Protein AF-A0A2T8FA43-F1 (afdb_monomer_lite)

Organism: NCBI:txid2138300

Structure (mmCIF, N/CA/C/O backbone):
data_AF-A0A2T8FA43-F1
#
_entry.id   AF-A0A2T8FA43-F1
#
loop_
_atom_site.group_PDB
_atom_site.id
_atom_site.type_symbol
_atom_site.label_atom_id
_atom_site.label_alt_id
_atom_site.label_comp_id
_atom_site.label_asym_id
_atom_site.label_entity_id
_atom_site.label_seq_id
_atom_site.pdbx_PDB_ins_code
_atom_site.Cartn_x
_atom_site.Cartn_y
_atom_site.Cartn_z
_atom_site.occupancy
_atom_site.B_iso_or_equiv
_atom_site.auth_seq_id
_atom_site.auth_comp_id
_atom_site.auth_asym_id
_atom_site.auth_atom_id
_atom_site.pdbx_PDB_model_num
ATOM 1 N N . MET A 1 1 ? 19.700 -7.674 61.963 1.00 45.62 1 MET A N 1
ATOM 2 C CA . MET A 1 1 ? 19.669 -7.878 60.499 1.00 45.62 1 MET A CA 1
ATOM 3 C C . MET A 1 1 ? 18.207 -8.022 60.107 1.00 45.62 1 MET A C 1
ATOM 5 O O . MET A 1 1 ? 17.588 -8.995 60.511 1.00 45.62 1 MET A O 1
ATOM 9 N N . GLN A 1 2 ? 17.619 -6.999 59.486 1.00 47.66 2 GLN A N 1
ATOM 10 C CA . GLN A 1 2 ? 16.177 -6.904 59.237 1.00 47.66 2 GLN A CA 1
ATOM 11 C C . GLN A 1 2 ? 15.943 -7.059 57.733 1.00 47.66 2 GLN A C 1
ATOM 13 O O . GLN A 1 2 ? 16.394 -6.229 56.949 1.00 47.66 2 GLN A O 1
ATOM 18 N N . THR A 1 3 ? 15.320 -8.161 57.319 1.00 49.88 3 THR A N 1
ATOM 19 C CA . THR A 1 3 ? 14.997 -8.428 55.915 1.00 49.88 3 THR A CA 1
ATOM 20 C C . THR A 1 3 ? 13.742 -7.647 55.538 1.00 49.88 3 THR A C 1
ATOM 22 O O . THR A 1 3 ? 12.633 -7.958 55.971 1.00 49.88 3 THR A O 1
ATOM 25 N N . ALA A 1 4 ? 13.932 -6.582 54.759 1.00 51.31 4 ALA A N 1
ATOM 26 C CA . ALA A 1 4 ? 12.847 -5.822 54.159 1.00 51.31 4 ALA A CA 1
ATOM 27 C C . ALA A 1 4 ? 12.039 -6.735 53.221 1.00 51.31 4 ALA A C 1
ATOM 29 O O . ALA A 1 4 ? 12.595 -7.368 52.322 1.00 51.31 4 ALA A O 1
ATOM 30 N N . ARG A 1 5 ? 10.727 -6.829 53.456 1.00 64.69 5 ARG A N 1
ATOM 31 C CA . ARG A 1 5 ? 9.788 -7.505 52.556 1.00 64.69 5 ARG A CA 1
ATOM 32 C C . ARG A 1 5 ? 9.584 -6.603 51.337 1.00 64.69 5 ARG A C 1
ATOM 34 O O . ARG A 1 5 ? 9.128 -5.477 51.496 1.00 64.69 5 ARG A O 1
ATOM 41 N N . HIS A 1 6 ? 9.956 -7.086 50.152 1.00 53.72 6 HIS A N 1
ATOM 42 C CA . HIS A 1 6 ? 9.645 -6.422 48.887 1.00 53.72 6 HIS A CA 1
ATOM 43 C C . HIS A 1 6 ? 8.134 -6.504 48.650 1.00 53.72 6 HIS A C 1
ATOM 45 O O . HIS A 1 6 ? 7.591 -7.585 48.420 1.00 53.72 6 HIS A O 1
ATOM 51 N N . ASP A 1 7 ? 7.470 -5.357 48.730 1.00 61.94 7 ASP A N 1
ATOM 52 C CA . ASP A 1 7 ? 6.115 -5.158 48.239 1.00 61.94 7 ASP A CA 1
ATOM 53 C C . ASP A 1 7 ? 6.162 -5.191 46.702 1.00 61.94 7 ASP A C 1
ATOM 55 O O . ASP A 1 7 ? 6.636 -4.257 46.057 1.00 61.94 7 ASP A O 1
ATOM 59 N N . ASN A 1 8 ? 5.769 -6.319 46.106 1.00 55.75 8 ASN A N 1
ATOM 60 C CA . ASN A 1 8 ? 5.695 -6.480 44.655 1.00 55.75 8 ASN A CA 1
ATOM 61 C C . ASN A 1 8 ? 4.342 -5.962 44.143 1.00 55.75 8 ASN A C 1
ATOM 63 O O . ASN A 1 8 ? 3.521 -6.723 43.624 1.00 55.75 8 ASN A O 1
ATOM 67 N N . SER A 1 9 ? 4.098 -4.662 44.309 1.00 55.09 9 SER A N 1
ATOM 68 C CA . SER A 1 9 ? 2.973 -3.973 43.680 1.00 55.09 9 SER A CA 1
ATOM 69 C C . SER A 1 9 ? 3.212 -3.894 42.170 1.00 55.09 9 SER A C 1
ATOM 71 O O . SER A 1 9 ? 3.837 -2.969 41.654 1.00 55.09 9 SER A O 1
ATOM 73 N N . THR A 1 10 ? 2.743 -4.913 41.447 1.00 58.34 10 THR A N 1
ATOM 74 C CA . THR A 1 10 ? 2.811 -4.973 39.982 1.00 58.34 10 THR A CA 1
ATOM 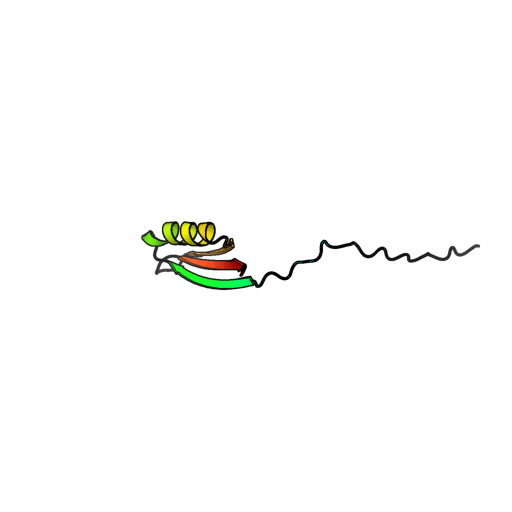75 C C . THR A 1 10 ? 1.745 -4.039 39.418 1.00 58.34 10 THR A C 1
ATOM 77 O O . THR A 1 10 ? 0.609 -4.442 39.180 1.00 58.34 10 THR A O 1
ATOM 80 N N . ALA A 1 11 ? 2.093 -2.765 39.245 1.00 60.53 11 ALA A N 1
ATOM 81 C CA . ALA A 1 11 ? 1.281 -1.836 38.475 1.00 60.53 11 ALA A CA 1
ATOM 82 C C . ALA A 1 11 ? 1.226 -2.347 37.028 1.00 60.53 11 ALA A C 1
ATOM 84 O O . ALA A 1 11 ? 2.201 -2.244 36.285 1.00 60.53 11 ALA A O 1
ATOM 85 N N . THR A 1 12 ? 0.103 -2.946 36.632 1.00 63.47 12 THR A N 1
ATOM 86 C CA . THR A 1 12 ? -0.158 -3.271 35.230 1.00 63.47 12 THR A CA 1
ATOM 87 C C . THR A 1 12 ? -0.136 -1.966 34.440 1.00 63.47 12 THR A C 1
ATOM 89 O O . THR A 1 12 ? -0.958 -1.090 34.730 1.00 63.47 12 THR A O 1
ATOM 92 N N . PRO A 1 13 ? 0.774 -1.788 33.467 1.00 58.84 13 PRO A N 1
ATOM 93 C CA . PRO A 1 13 ? 0.699 -0.636 32.591 1.00 58.84 13 PRO A CA 1
ATOM 94 C C . PRO A 1 13 ? -0.636 -0.727 31.858 1.00 58.84 13 PRO A C 1
ATOM 96 O O . PRO A 1 13 ? -0.919 -1.726 31.196 1.00 58.84 13 PRO A O 1
ATOM 99 N N . THR A 1 14 ? -1.471 0.299 32.003 1.00 57.12 14 THR A N 1
ATOM 100 C CA . THR A 1 14 ? -2.679 0.466 31.199 1.00 57.12 14 THR A CA 1
ATOM 101 C C . THR A 1 14 ? -2.231 0.684 29.757 1.00 57.12 14 THR A C 1
ATOM 103 O O . THR A 1 14 ? -2.074 1.816 29.305 1.00 57.12 14 THR A O 1
ATOM 106 N N . TYR A 1 15 ? -1.946 -0.407 29.042 1.00 56.59 15 TYR A N 1
ATOM 107 C CA . TYR A 1 15 ? -1.801 -0.379 27.595 1.00 56.59 15 TYR A CA 1
ATOM 108 C C . TYR A 1 15 ? -3.119 0.193 27.069 1.00 56.59 15 TYR A C 1
ATOM 110 O O .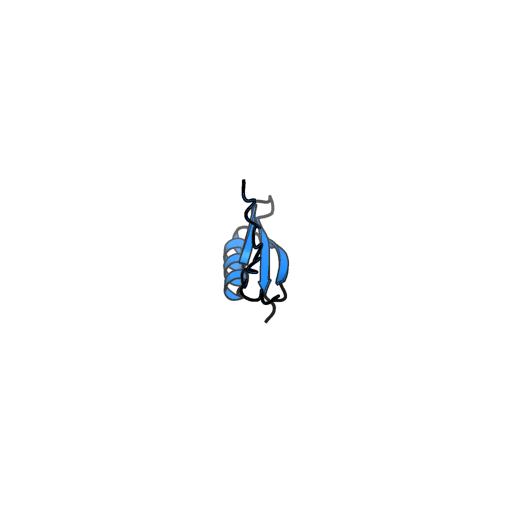 TYR A 1 15 ? -4.177 -0.317 27.461 1.00 56.59 15 TYR A O 1
ATOM 118 N N . PRO A 1 16 ? -3.108 1.267 26.259 1.00 57.16 16 PRO A N 1
ATOM 119 C CA . PRO A 1 16 ? -4.342 1.743 25.658 1.00 57.16 16 PRO A CA 1
ATOM 120 C C . PRO A 1 16 ? -4.966 0.543 24.959 1.00 57.16 16 PRO A C 1
ATOM 122 O O . PRO A 1 16 ? -4.272 -0.125 24.191 1.00 57.16 16 PRO A O 1
ATOM 125 N N . ALA A 1 17 ? -6.217 0.232 25.317 1.00 57.81 17 ALA A N 1
ATOM 126 C CA . ALA A 1 17 ? -6.944 -0.924 24.817 1.00 57.81 17 ALA A CA 1
ATOM 127 C C . ALA A 1 17 ? -6.674 -1.040 23.320 1.00 57.81 17 ALA A C 1
ATOM 129 O O . ALA A 1 17 ? -7.073 -0.163 22.545 1.00 57.81 17 ALA A O 1
ATOM 130 N N . HIS A 1 18 ? -5.900 -2.060 22.951 1.00 53.94 18 HIS A N 1
ATOM 131 C CA . HIS A 1 18 ? -5.586 -2.368 21.5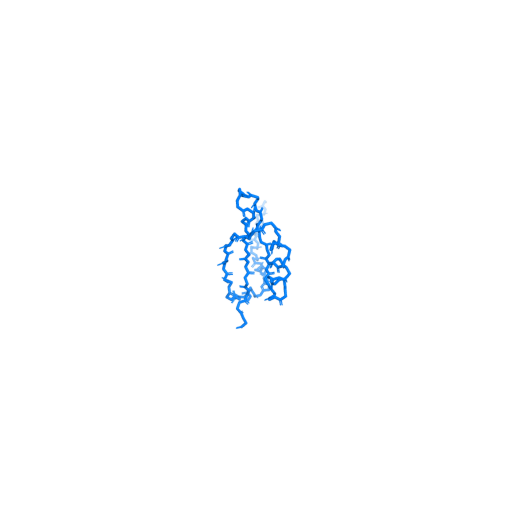74 1.00 53.94 18 HIS A CA 1
ATOM 132 C C . HIS A 1 18 ? -6.935 -2.670 20.941 1.00 53.94 18 HIS A C 1
ATOM 134 O O . HIS A 1 18 ? -7.479 -3.753 21.126 1.00 53.94 18 HIS A O 1
ATOM 140 N N . ARG A 1 19 ? -7.554 -1.665 20.310 1.00 58.84 19 ARG A N 1
ATOM 141 C CA . ARG A 1 19 ? -8.755 -1.890 19.520 1.00 58.84 19 ARG A CA 1
ATOM 142 C C . ARG A 1 19 ? -8.295 -2.835 18.430 1.00 58.84 19 ARG A C 1
ATOM 144 O O . ARG A 1 19 ? -7.585 -2.400 17.525 1.00 58.84 19 ARG A O 1
ATOM 151 N N . GLU A 1 20 ? -8.633 -4.108 18.580 1.00 60.81 20 GLU A N 1
ATOM 152 C CA . GLU A 1 20 ? -8.482 -5.138 17.566 1.00 60.81 20 GLU A CA 1
ATOM 153 C C . GLU A 1 20 ? -9.346 -4.699 16.384 1.00 60.81 20 GLU A C 1
ATOM 155 O O . GLU A 1 20 ? -10.524 -5.023 16.278 1.00 60.81 20 GLU A O 1
ATOM 160 N N . ARG A 1 21 ? -8.794 -3.811 15.555 1.00 68.44 21 ARG A N 1
ATOM 161 C CA . ARG A 1 21 ? -9.359 -3.515 14.248 1.00 68.44 21 ARG A CA 1
ATOM 162 C C . ARG A 1 21 ? -9.143 -4.765 13.419 1.00 68.44 21 ARG A C 1
ATOM 164 O O . ARG A 1 21 ? -8.073 -5.363 13.505 1.00 68.44 21 ARG A O 1
ATOM 171 N N . ASP A 1 22 ? -10.134 -5.145 12.631 1.00 80.31 22 ASP A N 1
ATOM 172 C CA . ASP A 1 22 ? -9.986 -6.273 11.724 1.00 80.31 22 ASP A CA 1
ATOM 173 C C . ASP A 1 22 ? -8.925 -5.901 10.676 1.00 80.31 22 ASP A C 1
ATOM 175 O O . ASP A 1 22 ? -9.119 -4.990 9.866 1.00 80.31 22 ASP A O 1
ATOM 179 N N . ILE A 1 23 ? -7.737 -6.502 10.773 1.00 86.25 23 ILE A N 1
ATOM 180 C CA . ILE A 1 23 ? -6.624 -6.215 9.868 1.00 86.25 23 ILE A CA 1
ATOM 181 C C . ILE A 1 23 ? -6.647 -7.258 8.759 1.00 86.25 23 ILE A C 1
ATOM 183 O O . ILE A 1 23 ? -6.334 -8.427 8.978 1.00 86.25 23 ILE A O 1
ATOM 187 N N . THR A 1 24 ? -6.941 -6.823 7.539 1.00 89.94 24 THR A N 1
ATOM 188 C CA . THR A 1 24 ? -6.822 -7.675 6.355 1.00 89.94 24 THR A CA 1
ATOM 189 C C . THR A 1 24 ? -5.438 -7.517 5.739 1.00 89.94 24 THR A C 1
ATOM 191 O O . THR A 1 24 ? -5.059 -6.420 5.330 1.00 89.94 24 THR A O 1
ATOM 194 N N . TRP A 1 25 ? -4.703 -8.622 5.625 1.00 93.19 25 TRP A N 1
ATOM 195 C CA . TRP A 1 25 ? -3.434 -8.687 4.901 1.00 93.19 25 TRP A CA 1
ATOM 196 C C . TRP A 1 25 ? -3.664 -8.981 3.422 1.00 93.19 25 TRP A C 1
ATOM 198 O O . TRP A 1 25 ? -4.445 -9.866 3.072 1.00 93.19 25 TRP A O 1
ATOM 208 N N . ARG A 1 26 ? -2.969 -8.252 2.547 1.00 93.81 26 ARG A N 1
ATOM 209 C CA . ARG A 1 26 ? -3.018 -8.446 1.096 1.00 93.81 26 ARG A CA 1
ATOM 210 C C . ARG A 1 26 ? -1.624 -8.384 0.493 1.00 93.81 26 ARG A C 1
ATOM 212 O O . ARG A 1 26 ? -0.792 -7.577 0.908 1.00 93.81 26 ARG A O 1
ATOM 219 N N . THR A 1 27 ? -1.405 -9.216 -0.518 1.00 95.38 27 THR A N 1
ATOM 220 C CA . THR A 1 27 ? -0.192 -9.219 -1.334 1.00 95.38 27 THR A CA 1
ATOM 221 C C . THR A 1 27 ? -0.594 -9.296 -2.797 1.00 95.38 27 THR A C 1
ATOM 223 O O . THR A 1 27 ? -1.356 -10.180 -3.180 1.00 95.38 27 THR A O 1
ATOM 226 N N . GLU A 1 28 ? -0.074 -8.388 -3.614 1.00 94.69 28 GLU A N 1
ATOM 227 C CA . GLU A 1 28 ? -0.318 -8.363 -5.055 1.00 94.69 28 GLU A CA 1
ATOM 228 C C . GLU A 1 28 ? 0.941 -7.944 -5.818 1.00 94.69 28 GLU A C 1
ATOM 230 O O . GLU A 1 28 ? 1.844 -7.321 -5.257 1.00 94.69 28 GLU A O 1
ATOM 235 N N . VAL A 1 29 ? 1.019 -8.322 -7.093 1.00 95.38 29 VAL A N 1
ATOM 236 C CA . VAL A 1 29 ? 2.087 -7.892 -8.000 1.00 95.38 29 VAL A CA 1
ATOM 237 C C . VAL A 1 29 ? 1.541 -6.760 -8.859 1.00 95.38 29 VAL A C 1
ATOM 239 O O . VAL A 1 29 ? 0.541 -6.942 -9.548 1.00 95.38 29 VAL A O 1
ATOM 242 N N . ALA A 1 30 ? 2.200 -5.606 -8.825 1.00 94.88 30 ALA A N 1
ATOM 243 C CA . ALA A 1 30 ? 1.931 -4.495 -9.727 1.00 94.88 30 ALA A CA 1
ATOM 244 C C . ALA A 1 30 ? 3.010 -4.410 -10.802 1.00 94.88 30 ALA A C 1
ATOM 246 O O . ALA A 1 30 ? 4.198 -4.461 -10.485 1.00 94.88 30 ALA A O 1
ATOM 247 N N . ALA A 1 31 ? 2.599 -4.202 -12.053 1.00 94.88 31 ALA A N 1
ATOM 248 C CA . ALA A 1 31 ? 3.514 -3.806 -13.118 1.00 94.88 31 ALA A CA 1
ATOM 249 C C . ALA A 1 31 ? 4.223 -2.486 -12.762 1.00 94.88 31 ALA A C 1
ATOM 251 O O . ALA A 1 31 ? 3.726 -1.699 -11.954 1.00 94.88 31 ALA A O 1
ATOM 252 N N . GLN A 1 32 ? 5.382 -2.227 -13.371 1.00 91.69 32 GLN A N 1
ATOM 253 C CA . GLN A 1 32 ? 6.184 -1.038 -13.066 1.00 91.69 32 GLN A CA 1
ATOM 254 C C . GLN A 1 32 ? 5.412 0.275 -13.283 1.00 91.69 32 GLN A C 1
ATOM 256 O O . GLN A 1 32 ? 5.440 1.137 -12.403 1.00 91.69 32 GLN A O 1
ATOM 261 N N . ASP A 1 33 ? 4.684 0.399 -14.394 1.00 93.62 33 ASP A N 1
ATOM 262 C CA . ASP A 1 33 ? 3.862 1.574 -14.711 1.00 93.62 33 ASP A CA 1
ATOM 263 C C . ASP A 1 33 ? 2.663 1.743 -13.759 1.00 93.62 33 ASP A C 1
ATOM 265 O O . ASP A 1 33 ? 2.291 2.861 -13.409 1.00 93.62 33 ASP A O 1
ATOM 269 N N . GLU A 1 34 ? 2.114 0.637 -13.250 1.00 93.62 34 GLU A N 1
ATOM 270 C CA . GLU A 1 34 ? 0.956 0.636 -12.346 1.00 93.62 34 GLU A CA 1
ATOM 271 C C . GLU A 1 34 ? 1.344 0.754 -10.865 1.00 93.62 34 GLU A C 1
ATOM 273 O O . GLU A 1 34 ? 0.492 0.993 -10.007 1.00 93.62 34 GLU A O 1
ATOM 278 N N . PHE A 1 35 ? 2.630 0.610 -10.534 1.00 93.44 35 PHE A N 1
ATOM 279 C CA . PHE A 1 35 ? 3.107 0.567 -9.153 1.00 93.44 35 PHE A CA 1
ATOM 280 C C . PHE A 1 35 ? 2.735 1.833 -8.374 1.00 93.44 35 PHE A C 1
ATOM 282 O O . PHE A 1 35 ? 2.212 1.747 -7.264 1.00 93.44 35 PHE A O 1
ATOM 289 N N . GLN A 1 36 ? 2.937 3.015 -8.963 1.00 94.81 36 GLN A N 1
ATOM 290 C CA . GLN A 1 36 ? 2.585 4.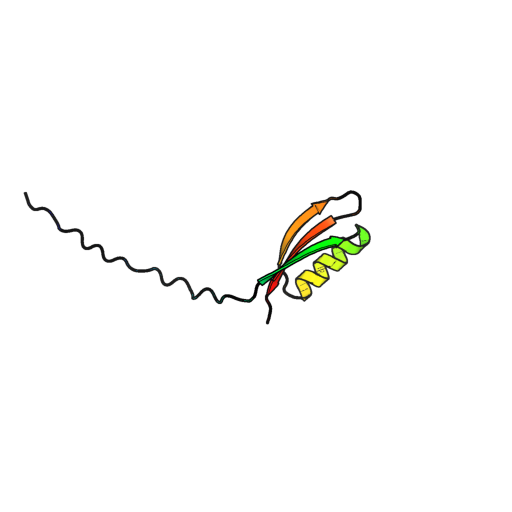284 -8.313 1.00 94.81 36 GLN A CA 1
ATOM 291 C C . GLN A 1 36 ? 1.070 4.425 -8.113 1.00 94.81 36 GLN A C 1
ATOM 293 O O . GLN A 1 36 ? 0.625 4.836 -7.038 1.00 94.81 36 GLN A O 1
ATOM 298 N N . SER A 1 37 ? 0.281 4.022 -9.112 1.00 96.12 37 SER A N 1
ATOM 299 C CA . SER A 1 37 ? -1.184 4.010 -9.050 1.00 96.12 37 SER A CA 1
ATOM 300 C C . SER A 1 37 ? -1.689 3.086 -7.941 1.00 96.12 37 SER A C 1
ATOM 302 O O . SER A 1 37 ? -2.570 3.467 -7.163 1.00 96.12 37 SER A O 1
ATOM 304 N N . LEU A 1 38 ? -1.086 1.902 -7.796 1.00 94.75 38 LEU A N 1
ATOM 305 C CA . LEU A 1 38 ? -1.411 0.968 -6.723 1.00 94.75 38 LEU A CA 1
ATOM 306 C C . LEU A 1 38 ? -1.083 1.553 -5.342 1.00 94.75 38 LEU A C 1
ATOM 308 O O . LEU A 1 38 ? -1.929 1.518 -4.446 1.00 94.75 38 LEU A O 1
ATOM 312 N N . LEU A 1 39 ? 0.112 2.124 -5.153 1.00 94.94 39 LEU A N 1
ATOM 313 C CA . LEU A 1 39 ? 0.496 2.726 -3.871 1.00 94.94 39 LEU A CA 1
ATOM 314 C C . LEU A 1 39 ? -0.456 3.855 -3.463 1.00 94.94 39 LEU A C 1
ATOM 316 O O . LEU A 1 39 ? -0.839 3.945 -2.293 1.00 94.94 39 LEU A O 1
ATOM 320 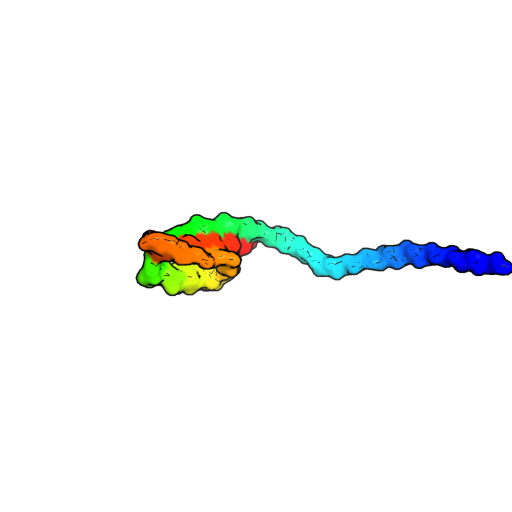N N . ALA A 1 40 ? -0.853 4.700 -4.417 1.00 95.75 40 ALA A N 1
ATOM 321 C CA . ALA A 1 40 ? -1.828 5.757 -4.182 1.00 95.75 40 ALA A CA 1
ATOM 322 C C . ALA A 1 40 ? -3.184 5.177 -3.757 1.00 95.75 40 ALA A C 1
ATOM 324 O O . ALA A 1 40 ? -3.736 5.600 -2.743 1.00 95.75 40 ALA A O 1
ATOM 325 N N . LYS A 1 41 ? -3.678 4.152 -4.462 1.00 94.94 41 LYS A N 1
ATOM 326 C CA . LYS A 1 41 ? -4.945 3.480 -4.146 1.00 94.94 41 LYS A CA 1
ATOM 327 C C . LYS A 1 41 ? -4.947 2.866 -2.745 1.00 94.94 41 LYS A C 1
ATOM 329 O O . LYS A 1 41 ? -5.910 3.057 -2.006 1.00 94.94 41 LYS A O 1
ATOM 334 N N . ILE A 1 42 ? -3.869 2.177 -2.361 1.00 94.31 42 ILE A N 1
ATOM 335 C CA . ILE A 1 42 ? -3.724 1.589 -1.021 1.00 94.31 42 ILE A CA 1
ATOM 336 C C . ILE A 1 42 ? -3.787 2.688 0.044 1.00 94.31 42 ILE A C 1
ATOM 338 O O . ILE A 1 42 ? -4.554 2.571 0.998 1.00 94.31 42 ILE A O 1
ATOM 342 N N . ARG A 1 43 ? -3.042 3.786 -0.139 1.00 92.50 43 ARG A N 1
ATOM 343 C CA . ARG A 1 43 ? -3.031 4.914 0.807 1.00 92.50 43 ARG A CA 1
ATOM 344 C C . ARG A 1 43 ? -4.387 5.610 0.901 1.00 92.50 43 ARG A C 1
ATOM 346 O O . ARG A 1 43 ? -4.832 5.904 2.006 1.00 92.50 43 ARG A O 1
ATOM 353 N N . SER A 1 44 ? -5.064 5.837 -0.225 1.00 93.38 44 SER A N 1
ATOM 354 C CA . SER A 1 44 ? -6.407 6.431 -0.253 1.00 93.38 44 SER A CA 1
ATOM 355 C C . SER A 1 44 ? -7.456 5.560 0.438 1.00 93.38 44 SER A C 1
ATOM 357 O O . SER A 1 44 ? -8.395 6.095 1.016 1.00 93.38 44 SER A O 1
ATOM 359 N N . ALA A 1 45 ? -7.282 4.237 0.433 1.00 89.69 45 ALA A N 1
ATOM 360 C CA . ALA A 1 45 ? -8.124 3.302 1.177 1.00 89.69 45 ALA A CA 1
ATOM 361 C C . ALA A 1 45 ? -7.753 3.190 2.673 1.00 89.69 45 ALA A C 1
ATOM 363 O O . ALA A 1 45 ? -8.318 2.361 3.381 1.00 89.69 45 ALA A O 1
ATOM 364 N N . GLY A 1 46 ? -6.788 3.979 3.162 1.00 90.31 46 GLY A N 1
ATOM 365 C CA . GLY A 1 46 ? -6.287 3.883 4.536 1.00 90.31 46 GLY A CA 1
ATOM 366 C C . GLY A 1 46 ? -5.438 2.634 4.795 1.00 90.31 46 GLY A C 1
ATOM 367 O O . GLY A 1 46 ? -5.258 2.239 5.947 1.00 90.31 46 GLY A O 1
ATOM 368 N N . GLY A 1 47 ? -4.937 1.993 3.739 1.00 92.31 47 GLY A N 1
ATOM 369 C CA . GLY A 1 47 ? -4.037 0.857 3.835 1.00 92.31 47 GLY A CA 1
ATOM 370 C C . GLY A 1 47 ? -2.593 1.272 4.118 1.00 92.31 47 GLY A C 1
ATOM 371 O O . GLY A 1 47 ? -2.113 2.312 3.661 1.00 92.31 47 GLY A O 1
ATOM 372 N N . THR A 1 48 ? -1.875 0.414 4.836 1.00 94.44 48 THR A N 1
ATOM 373 C CA . THR A 1 48 ? -0.461 0.588 5.175 1.00 94.44 48 THR A CA 1
ATOM 374 C C . THR A 1 48 ? 0.366 -0.425 4.403 1.00 94.44 48 THR A C 1
ATOM 376 O O . THR A 1 48 ? 0.218 -1.631 4.595 1.00 94.44 48 THR A O 1
ATOM 379 N N . ILE A 1 49 ? 1.264 0.055 3.543 1.00 95.56 49 ILE A N 1
ATOM 380 C CA . ILE A 1 49 ? 2.237 -0.803 2.860 1.00 95.56 49 ILE A CA 1
ATOM 381 C C . ILE A 1 49 ? 3.270 -1.284 3.880 1.00 95.56 49 ILE A C 1
ATOM 383 O O . ILE A 1 49 ? 3.906 -0.474 4.551 1.00 95.56 49 ILE A O 1
ATOM 387 N N . THR A 1 50 ? 3.440 -2.598 3.986 1.00 95.56 50 THR A N 1
ATOM 388 C CA . THR A 1 50 ? 4.372 -3.238 4.925 1.00 95.56 50 THR A CA 1
ATOM 389 C C . THR A 1 50 ? 5.624 -3.754 4.229 1.00 95.56 50 THR A C 1
ATOM 391 O O . THR A 1 50 ? 6.684 -3.827 4.849 1.00 95.56 50 THR A O 1
ATOM 394 N N . ARG A 1 51 ? 5.534 -4.090 2.936 1.00 93.94 51 ARG A N 1
ATOM 395 C CA . ARG A 1 51 ? 6.675 -4.562 2.148 1.00 93.94 51 ARG A CA 1
ATOM 396 C C . ARG A 1 51 ? 6.501 -4.262 0.664 1.00 93.94 51 ARG A C 1
ATOM 398 O O . ARG A 1 51 ? 5.423 -4.455 0.111 1.00 93.94 51 ARG A O 1
ATOM 405 N N . THR A 1 52 ? 7.593 -3.883 0.013 1.00 96.12 52 THR A N 1
ATOM 406 C CA . THR A 1 52 ? 7.714 -3.819 -1.447 1.00 96.12 52 THR A CA 1
ATOM 407 C C . THR A 1 52 ? 8.966 -4.579 -1.872 1.00 96.12 52 THR A C 1
ATOM 409 O O . THR A 1 52 ? 10.017 -4.452 -1.246 1.00 96.12 52 THR A O 1
ATOM 412 N N . CYS A 1 53 ? 8.864 -5.410 -2.907 1.00 94.38 53 CYS A N 1
ATOM 413 C CA . CYS A 1 53 ? 9.990 -6.173 -3.439 1.00 94.38 53 CYS A CA 1
ATOM 414 C C . CYS A 1 53 ? 9.969 -6.125 -4.972 1.00 94.38 53 CYS A C 1
ATOM 416 O O . CYS A 1 53 ? 8.928 -6.437 -5.552 1.00 94.38 53 CYS A O 1
ATOM 418 N N . PRO A 1 54 ? 11.073 -5.761 -5.645 1.00 94.12 54 PRO A N 1
ATOM 419 C CA . PRO A 1 54 ? 11.145 -5.855 -7.098 1.00 94.12 54 PRO A CA 1
ATOM 420 C C . PRO A 1 54 ? 11.068 -7.323 -7.543 1.00 94.12 54 PRO A C 1
ATOM 422 O O . PRO A 1 54 ? 11.561 -8.222 -6.859 1.00 94.12 54 PRO A O 1
ATOM 425 N N . CYS A 1 55 ? 10.421 -7.556 -8.677 1.00 89.94 55 CYS A N 1
ATOM 426 C CA . CYS A 1 55 ? 10.190 -8.842 -9.329 1.00 89.94 55 CYS A CA 1
ATOM 427 C C . CYS A 1 55 ? 10.355 -8.656 -10.849 1.00 89.94 55 CYS A C 1
ATOM 429 O O . CYS A 1 55 ? 10.209 -7.537 -11.336 1.00 89.94 55 CYS A O 1
ATOM 431 N N . PRO A 1 56 ? 10.636 -9.716 -11.625 1.00 89.88 56 PRO A N 1
ATOM 432 C CA . PRO A 1 56 ? 10.787 -9.593 -13.079 1.00 89.88 56 PRO A CA 1
ATOM 433 C C . PRO A 1 56 ? 9.541 -9.018 -13.781 1.00 89.88 56 PRO A C 1
ATOM 435 O O . PRO A 1 56 ? 9.688 -8.289 -14.754 1.00 89.88 56 PRO A O 1
ATOM 438 N N . ASP A 1 57 ? 8.342 -9.268 -13.244 1.00 87.38 57 ASP A N 1
ATOM 439 C CA . ASP A 1 57 ? 7.061 -8.732 -13.739 1.00 87.38 57 ASP A CA 1
ATOM 440 C C . ASP A 1 57 ? 6.674 -7.354 -13.152 1.00 87.38 57 ASP A C 1
ATOM 442 O O . ASP A 1 57 ? 5.630 -6.800 -13.496 1.00 87.38 57 ASP A O 1
ATOM 446 N N . GLY A 1 58 ? 7.484 -6.779 -12.252 1.00 93.88 58 GLY A N 1
ATOM 447 C CA . GLY A 1 58 ? 7.206 -5.487 -11.615 1.00 93.88 58 GLY A CA 1
ATOM 448 C C . GLY A 1 58 ? 7.551 -5.455 -10.125 1.00 93.88 58 GLY A C 1
ATOM 449 O O . GLY A 1 58 ? 8.697 -5.660 -9.734 1.00 93.88 58 GLY A O 1
ATOM 450 N N . PHE A 1 59 ? 6.574 -5.174 -9.267 1.00 95.81 59 PHE A N 1
ATOM 451 C CA . PHE A 1 59 ? 6.752 -5.042 -7.822 1.00 95.81 59 PHE A CA 1
ATOM 452 C C . PHE A 1 59 ? 5.730 -5.877 -7.061 1.00 95.81 59 PHE A C 1
ATOM 454 O O . PHE A 1 59 ? 4.526 -5.670 -7.177 1.00 95.81 59 PHE A O 1
ATOM 461 N N . LEU A 1 60 ? 6.217 -6.776 -6.211 1.00 96.31 60 LEU A N 1
ATOM 462 C CA . LEU A 1 60 ? 5.407 -7.438 -5.200 1.00 96.31 60 LEU A CA 1
ATOM 463 C C . LEU A 1 60 ? 5.164 -6.462 -4.046 1.00 96.31 60 LEU A C 1
ATOM 465 O O . LEU A 1 60 ? 6.106 -6.045 -3.365 1.00 96.31 60 LEU A O 1
ATOM 469 N N . VAL A 1 61 ? 3.907 -6.114 -3.806 1.00 96.81 61 VAL A N 1
ATOM 470 C CA . VAL A 1 61 ? 3.474 -5.180 -2.764 1.00 96.81 61 VAL A CA 1
ATOM 471 C C . VAL A 1 61 ? 2.655 -5.938 -1.736 1.00 96.81 61 VAL A C 1
ATOM 473 O O . VAL A 1 61 ? 1.686 -6.608 -2.070 1.00 96.81 61 VAL A O 1
ATOM 476 N N . THR A 1 62 ? 3.045 -5.835 -0.470 1.00 96.56 62 THR A N 1
ATOM 477 C CA . THR A 1 62 ? 2.273 -6.340 0.670 1.00 96.56 62 THR A CA 1
ATOM 478 C C . THR A 1 62 ? 1.801 -5.167 1.505 1.00 96.56 62 THR A C 1
ATOM 480 O O . THR A 1 62 ? 2.578 -4.261 1.822 1.00 96.56 62 THR A O 1
ATOM 483 N N . TYR A 1 63 ? 0.523 -5.176 1.854 1.00 95.75 63 TYR A N 1
ATOM 484 C CA . TYR A 1 63 ? -0.108 -4.124 2.628 1.00 95.75 63 TYR A CA 1
ATOM 485 C C . TYR A 1 63 ? -1.199 -4.686 3.529 1.00 95.75 63 TYR A C 1
ATOM 487 O O . TYR A 1 63 ? -1.703 -5.793 3.336 1.00 95.75 63 TYR A O 1
ATOM 495 N N . VAL A 1 64 ? -1.552 -3.894 4.530 1.00 94.25 64 VAL A N 1
ATOM 496 C CA . VAL A 1 64 ? -2.675 -4.162 5.418 1.00 94.25 64 VAL A CA 1
ATOM 497 C C . VAL A 1 64 ? -3.736 -3.095 5.244 1.00 94.25 64 VAL A C 1
ATOM 499 O O . VAL A 1 64 ? -3.414 -1.921 5.085 1.00 94.25 64 VAL A O 1
ATOM 502 N N . THR A 1 65 ? -5.000 -3.484 5.303 1.00 91.19 65 THR A N 1
ATOM 503 C CA . THR A 1 65 ? -6.135 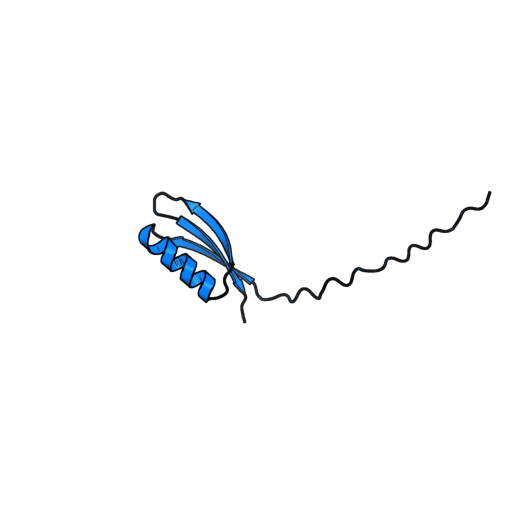-2.561 5.395 1.00 91.19 65 THR A CA 1
ATOM 504 C C . THR A 1 65 ? -6.876 -2.836 6.690 1.00 91.19 65 THR A C 1
ATOM 506 O O . THR A 1 65 ? -7.068 -3.996 7.047 1.00 91.19 65 THR A O 1
ATOM 509 N N . CYS A 1 66 ? -7.300 -1.788 7.392 1.00 83.56 66 CYS A N 1
ATOM 510 C CA . CYS A 1 66 ? -8.209 -1.950 8.522 1.00 83.56 66 CYS A CA 1
ATOM 511 C C . CYS A 1 66 ? -9.644 -1.977 7.989 1.00 83.56 66 CYS A C 1
ATOM 513 O O . CYS A 1 66 ? -10.046 -1.033 7.307 1.00 83.56 66 CYS A O 1
ATOM 515 N N . GLY A 1 67 ? -10.402 -3.029 8.296 1.00 68.12 67 GLY A N 1
ATOM 516 C CA . GLY A 1 67 ? -11.853 -3.020 8.141 1.00 68.12 67 GLY A CA 1
ATOM 517 C C . GLY A 1 67 ? -12.457 -1.932 9.030 1.00 68.12 67 GLY A C 1
ATOM 518 O O . GLY A 1 67 ? -12.052 -1.778 10.186 1.00 68.12 67 GLY A O 1
ATOM 519 N N . THR A 1 68 ? -13.352 -1.131 8.456 1.00 60.66 68 THR A N 1
ATOM 520 C CA . THR A 1 68 ? -14.209 -0.181 9.186 1.00 60.66 68 THR A CA 1
ATOM 521 C C . THR A 1 68 ? -15.296 -0.899 9.957 1.00 60.66 68 THR A C 1
ATOM 523 O O . THR A 1 68 ? -15.898 -1.813 9.351 1.00 60.66 68 THR A O 1
#

Foldseek 3Di:
DDDDDDPPPPPDPPPPPPPPFPKDKDKDFDAAVCVVVVVVVCVVQVKDWPDWDADPRGIITIIIHGDD

Radius of gyration: 22.5 Å; chains: 1; bounding box: 34×16×75 Å

Sequence (68 aa):
MQTARHDNSTATPTYPAHRERDITWRTEVAAQDEFQSLLAKIRSAGGTITRTCPCPDGFLVTYVTCGT

pLDDT: mean 81.13, std 17.32, range [45.62, 96.81]

Secondary structure (DSSP, 8-state):
----------------------EEEEEEEEPHHHHHHHHHHHHHTT-EEEEEEEETTEEEEEEEEE--